Protein AF-A0A022QCI9-F1 (afdb_monomer_lite)

Radius of gyration: 19.62 Å; chains: 1; bounding box: 36×23×54 Å

Structure (mmCIF, N/CA/C/O backbone):
data_AF-A0A022QCI9-F1
#
_entry.id   AF-A0A022QCI9-F1
#
loop_
_atom_site.group_PDB
_atom_site.id
_atom_site.type_symbol
_atom_site.label_atom_id
_atom_site.label_alt_id
_atom_site.label_comp_id
_atom_site.label_asym_id
_atom_site.label_entity_id
_atom_site.label_seq_id
_atom_site.pdbx_PDB_ins_code
_atom_site.Cartn_x
_atom_site.Cartn_y
_atom_site.Cartn_z
_atom_site.occupancy
_atom_site.B_iso_or_equiv
_atom_site.auth_seq_id
_atom_site.auth_comp_id
_atom_site.auth_asym_id
_atom_site.auth_atom_id
_atom_site.pdbx_PDB_model_num
ATOM 1 N N . MET A 1 1 ? 17.125 -14.683 -26.512 1.00 74.81 1 MET A N 1
ATOM 2 C CA . MET A 1 1 ? 16.845 -15.070 -25.111 1.00 74.81 1 MET A CA 1
ATOM 3 C C . MET A 1 1 ? 16.162 -13.889 -24.437 1.00 74.81 1 MET A C 1
ATOM 5 O O . MET A 1 1 ? 16.624 -12.776 -24.643 1.00 74.81 1 MET A O 1
ATOM 9 N N . GLY A 1 2 ? 15.022 -14.098 -23.772 1.00 88.38 2 GLY A N 1
ATOM 10 C CA . GLY A 1 2 ? 14.214 -13.019 -23.179 1.00 88.38 2 GLY A CA 1
ATOM 11 C C . GLY A 1 2 ? 14.805 -12.437 -21.889 1.00 88.38 2 GLY A C 1
ATOM 12 O O . GLY A 1 2 ? 15.823 -12.921 -21.395 1.00 88.38 2 GLY A O 1
ATOM 13 N N . LEU A 1 3 ? 14.164 -11.397 -21.344 1.00 92.62 3 LEU A N 1
ATOM 14 C 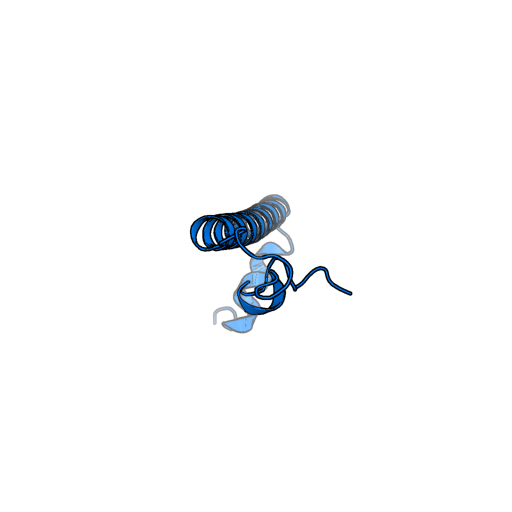CA . LEU A 1 3 ? 14.542 -10.802 -20.057 1.00 92.62 3 LEU A CA 1
ATOM 15 C C . LEU A 1 3 ? 14.386 -11.824 -18.907 1.00 92.62 3 LEU A C 1
ATOM 17 O O . LEU A 1 3 ? 13.389 -12.547 -18.882 1.00 92.62 3 LEU A O 1
ATOM 21 N N . PRO A 1 4 ? 15.316 -11.874 -17.930 1.00 95.81 4 PRO A N 1
ATOM 22 C CA . PRO A 1 4 ? 15.123 -12.628 -16.691 1.00 95.81 4 PRO A CA 1
ATOM 23 C C . PRO A 1 4 ? 13.867 -12.167 -15.932 1.00 95.81 4 PRO A C 1
ATOM 25 O O . PRO A 1 4 ? 13.555 -10.976 -15.930 1.00 95.81 4 PRO A O 1
ATOM 28 N N . TRP A 1 5 ? 13.183 -13.083 -15.237 1.00 96.62 5 TRP A N 1
ATOM 29 C CA . TRP A 1 5 ? 11.887 -12.825 -14.582 1.00 96.62 5 TRP A CA 1
ATOM 30 C C . TRP A 1 5 ? 11.903 -11.638 -13.605 1.00 96.62 5 TRP A C 1
ATOM 32 O O . TRP A 1 5 ? 10.956 -10.866 -13.551 1.00 96.62 5 TRP A O 1
ATOM 42 N N . TYR A 1 6 ? 13.000 -11.432 -12.877 1.00 96.12 6 TYR A N 1
ATOM 43 C CA . TYR A 1 6 ? 13.139 -10.334 -11.915 1.00 96.12 6 TYR A CA 1
ATOM 44 C C . TYR A 1 6 ? 13.421 -8.973 -12.577 1.00 96.12 6 TYR A C 1
ATOM 46 O O . TYR A 1 6 ? 13.436 -7.950 -11.899 1.00 96.12 6 TYR A O 1
ATOM 54 N N . ARG A 1 7 ? 13.661 -8.936 -13.898 1.00 96.31 7 ARG A N 1
ATOM 55 C CA . ARG A 1 7 ? 13.895 -7.702 -14.669 1.00 96.31 7 ARG A CA 1
ATOM 56 C C . ARG A 1 7 ? 12.704 -7.286 -15.523 1.00 96.31 7 ARG A C 1
ATOM 58 O O . ARG A 1 7 ? 12.809 -6.302 -16.240 1.00 96.31 7 ARG A O 1
ATOM 65 N N . VAL A 1 8 ? 11.570 -7.981 -15.467 1.00 96.38 8 VAL A N 1
ATOM 66 C CA . VAL A 1 8 ? 10.438 -7.689 -16.366 1.00 96.38 8 VAL A CA 1
ATOM 67 C C . VAL A 1 8 ? 9.929 -6.250 -16.255 1.00 96.38 8 VAL A C 1
ATOM 69 O O . VAL A 1 8 ? 9.484 -5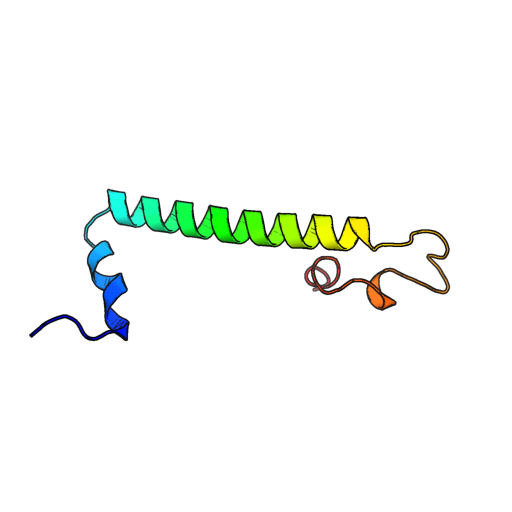.695 -17.250 1.00 96.38 8 VAL A O 1
ATOM 72 N N . HIS A 1 9 ? 10.073 -5.598 -15.098 1.00 96.25 9 HIS A N 1
ATOM 73 C CA . HIS A 1 9 ? 9.682 -4.197 -14.927 1.00 96.25 9 HIS A CA 1
ATOM 74 C C . HIS A 1 9 ? 10.658 -3.190 -15.549 1.00 96.25 9 HIS A C 1
ATOM 76 O O . HIS A 1 9 ? 10.297 -2.032 -15.710 1.00 96.25 9 HIS A O 1
ATOM 82 N N . THR A 1 10 ? 11.867 -3.574 -15.974 1.00 96.38 10 THR A N 1
ATOM 83 C CA . THR A 1 10 ? 12.791 -2.604 -16.595 1.00 96.38 10 THR A CA 1
ATOM 84 C C . THR A 1 10 ? 12.298 -2.109 -17.955 1.00 96.38 10 THR A C 1
ATOM 86 O O . THR A 1 10 ? 12.782 -1.094 -18.444 1.00 96.38 10 THR A O 1
ATOM 89 N N . VAL A 1 11 ? 11.328 -2.800 -18.565 1.00 95.62 11 VAL A N 1
ATOM 90 C CA . VAL A 1 11 ? 10.733 -2.417 -19.857 1.00 95.62 11 VAL A CA 1
ATOM 91 C C . VAL A 1 11 ? 10.064 -1.046 -19.823 1.00 95.62 11 VAL A C 1
ATOM 93 O O . VAL A 1 11 ? 9.946 -0.413 -20.864 1.00 95.62 11 VAL A O 1
ATOM 96 N N . VAL A 1 12 ? 9.645 -0.579 -18.643 1.00 97.19 12 VAL A N 1
ATOM 97 C CA . VAL A 1 12 ? 8.917 0.684 -18.509 1.00 97.19 12 VAL A CA 1
ATOM 98 C C . VAL A 1 12 ? 9.829 1.903 -18.317 1.00 97.19 12 VAL A C 1
ATOM 100 O O . VAL A 1 12 ? 9.378 3.037 -18.406 1.00 97.19 12 VAL A O 1
ATOM 103 N N . LEU A 1 13 ? 11.131 1.702 -18.093 1.00 96.69 13 LEU A N 1
ATOM 104 C CA . LEU A 1 13 ? 12.040 2.788 -17.697 1.00 96.69 13 LEU A CA 1
ATOM 105 C C . LEU A 1 13 ? 12.230 3.880 -18.760 1.00 96.69 13 LEU A C 1
ATOM 107 O O . LEU A 1 13 ? 12.523 5.014 -18.404 1.00 96.69 13 LEU A O 1
ATOM 111 N N . ASN A 1 14 ? 12.068 3.549 -20.043 1.00 96.75 14 ASN A N 1
ATOM 112 C CA . ASN A 1 14 ? 12.202 4.499 -21.156 1.00 96.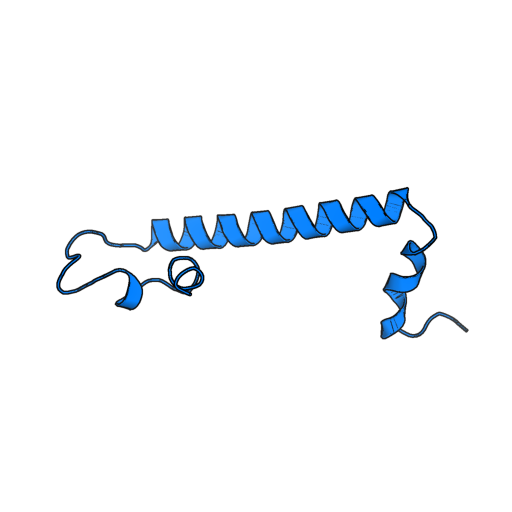75 14 ASN A CA 1
ATOM 113 C C . ASN A 1 14 ? 10.860 4.803 -21.847 1.00 96.75 14 ASN A C 1
ATOM 115 O O . ASN A 1 14 ? 10.853 5.374 -22.933 1.00 96.75 14 ASN A O 1
ATOM 119 N N . ASP A 1 15 ? 9.736 4.406 -21.243 1.00 97.50 15 ASP A N 1
ATOM 120 C CA . ASP A 1 15 ? 8.384 4.651 -21.753 1.00 97.50 15 ASP A CA 1
ATOM 121 C C . ASP A 1 15 ? 7.600 5.462 -20.699 1.00 97.50 15 ASP A C 1
ATOM 123 O O . ASP A 1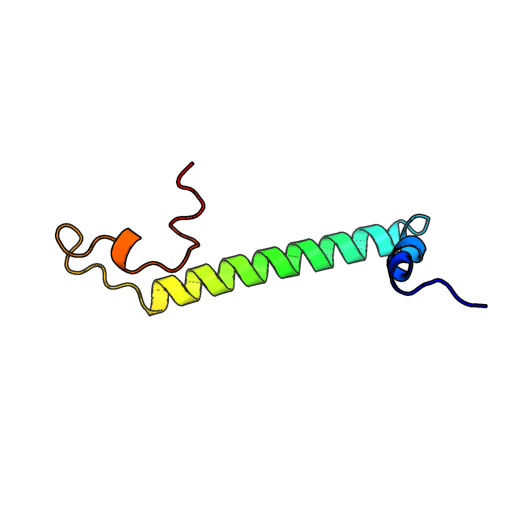 15 ? 7.039 4.878 -19.764 1.00 97.50 15 ASP A O 1
ATOM 127 N N . PRO A 1 16 ? 7.612 6.809 -20.784 1.00 96.56 16 PRO A N 1
ATOM 128 C CA . PRO A 1 16 ? 7.073 7.679 -19.738 1.00 96.56 16 PRO A CA 1
ATOM 129 C C . PRO A 1 16 ? 5.564 7.502 -19.530 1.00 96.56 16 PRO A C 1
ATOM 131 O O . PRO A 1 16 ? 5.094 7.574 -18.393 1.00 96.56 16 PRO A O 1
ATOM 134 N N . ASP A 1 17 ? 4.814 7.197 -20.589 1.00 98.19 17 ASP A N 1
ATOM 135 C CA . ASP A 1 17 ? 3.363 7.002 -20.518 1.00 98.19 17 ASP A CA 1
ATOM 136 C C . ASP A 1 17 ? 3.026 5.739 -19.724 1.00 98.19 17 ASP A C 1
ATOM 138 O O . ASP A 1 17 ? 2.179 5.736 -18.819 1.00 98.19 17 ASP A O 1
ATOM 142 N N . ARG A 1 18 ? 3.741 4.645 -20.014 1.00 97.62 18 ARG A N 1
ATOM 143 C CA . ARG A 1 18 ? 3.593 3.405 -19.249 1.00 97.62 18 ARG A CA 1
ATOM 144 C C . ARG A 1 18 ? 4.105 3.569 -17.830 1.00 97.62 18 ARG A C 1
ATOM 146 O O . ARG A 1 18 ? 3.470 3.050 -16.917 1.00 97.62 18 ARG A O 1
ATOM 153 N N . PHE A 1 19 ? 5.201 4.299 -17.628 1.00 97.62 19 PHE A N 1
ATOM 154 C CA . PHE A 1 19 ? 5.756 4.536 -16.297 1.00 97.62 19 PHE A CA 1
ATOM 155 C C . PHE A 1 19 ? 4.741 5.247 -15.416 1.00 97.62 19 PHE A C 1
ATOM 157 O O . PHE A 1 19 ? 4.455 4.791 -14.310 1.00 97.62 19 PHE A O 1
ATOM 164 N N . PHE A 1 20 ? 4.115 6.296 -15.938 1.00 97.81 20 PHE A N 1
ATOM 165 C CA . PHE A 1 20 ? 3.056 6.997 -15.233 1.00 97.81 20 PHE A CA 1
ATOM 166 C C . PHE A 1 20 ? 1.834 6.103 -14.979 1.00 97.81 20 PHE A C 1
ATOM 168 O O . PHE A 1 20 ? 1.294 6.085 -13.873 1.00 97.81 20 PHE A O 1
ATOM 175 N N . SER A 1 21 ? 1.452 5.278 -15.956 1.00 98.12 21 SER A N 1
ATOM 176 C CA . SER A 1 21 ? 0.340 4.332 -15.807 1.00 98.12 21 SER A CA 1
ATOM 177 C C . SER A 1 21 ? 0.565 3.319 -14.678 1.00 98.12 21 SER A C 1
ATOM 179 O O . SER A 1 21 ? -0.357 3.071 -13.900 1.00 98.12 21 SER A O 1
ATOM 181 N N . VAL A 1 22 ? 1.777 2.754 -14.532 1.00 97.81 22 VAL A N 1
ATOM 182 C CA . VAL A 1 22 ? 2.052 1.820 -13.419 1.00 97.81 22 VAL A CA 1
ATOM 183 C C . VAL A 1 22 ? 2.055 2.532 -12.072 1.00 97.81 22 VAL A C 1
ATOM 185 O O . VAL A 1 22 ? 1.645 1.940 -11.078 1.00 97.81 22 VAL A O 1
ATOM 188 N N . HIS A 1 23 ? 2.480 3.799 -12.034 1.00 98.06 23 HIS A N 1
ATOM 189 C CA . HIS A 1 23 ? 2.433 4.603 -10.814 1.00 98.06 23 HIS A CA 1
ATOM 190 C C . HIS A 1 23 ? 0.992 4.865 -10.393 1.00 98.06 23 HIS A C 1
ATOM 192 O O . HIS A 1 23 ? 0.658 4.636 -9.235 1.00 98.06 23 HIS A O 1
ATOM 198 N N . ILE A 1 24 ? 0.117 5.251 -11.327 1.00 98.38 24 ILE A N 1
ATOM 199 C CA . ILE A 1 24 ? -1.315 5.386 -11.040 1.00 98.38 24 ILE A CA 1
ATOM 200 C C . ILE A 1 24 ? -1.887 4.049 -10.567 1.00 98.38 24 ILE A C 1
ATOM 202 O O . ILE A 1 24 ? -2.542 4.005 -9.529 1.00 98.38 24 ILE A O 1
ATOM 206 N N . MET A 1 25 ? -1.615 2.949 -11.274 1.00 98.38 25 MET A N 1
ATOM 207 C CA . MET A 1 25 ? -2.087 1.617 -10.886 1.00 98.38 25 MET A CA 1
ATOM 208 C C . MET A 1 25 ? -1.643 1.254 -9.463 1.00 98.38 25 MET A C 1
ATOM 210 O O . MET A 1 25 ? -2.477 0.885 -8.639 1.00 98.38 25 MET A O 1
ATOM 214 N N . HIS A 1 26 ? -0.371 1.459 -9.130 1.00 97.94 26 HIS A N 1
ATOM 215 C CA . HIS A 1 26 ? 0.148 1.220 -7.788 1.00 97.94 26 HIS A CA 1
ATOM 216 C C . HIS A 1 26 ? -0.524 2.119 -6.738 1.00 97.94 26 HIS A C 1
ATOM 218 O O . HIS A 1 26 ? -0.986 1.623 -5.712 1.00 97.94 26 HIS A O 1
ATOM 224 N N . THR A 1 27 ? -0.640 3.425 -6.994 1.00 98.12 27 THR A N 1
ATOM 225 C CA . THR A 1 27 ? -1.296 4.368 -6.075 1.00 98.12 27 THR A CA 1
ATOM 226 C C . THR A 1 27 ? -2.757 4.002 -5.841 1.00 98.12 27 THR A C 1
ATOM 228 O O . THR A 1 27 ? -3.205 3.999 -4.696 1.00 98.12 27 THR A O 1
ATOM 231 N N . THR A 1 28 ? -3.496 3.643 -6.894 1.00 98.38 28 THR A N 1
ATOM 232 C CA . THR A 1 28 ? -4.891 3.201 -6.760 1.00 98.38 28 THR A CA 1
ATOM 233 C C . THR A 1 28 ? -4.998 1.900 -5.972 1.00 98.38 28 THR A C 1
ATOM 235 O O . THR A 1 28 ? -5.850 1.807 -5.097 1.00 98.38 28 THR A O 1
ATOM 238 N N . LEU A 1 29 ? -4.102 0.933 -6.197 1.00 98.25 29 LEU A N 1
ATOM 239 C CA . LEU A 1 29 ? -4.085 -0.325 -5.452 1.00 98.25 29 LEU A CA 1
ATOM 240 C C . LEU A 1 29 ? -3.851 -0.089 -3.956 1.00 98.25 29 LEU A C 1
ATOM 242 O O . LEU A 1 29 ? -4.590 -0.621 -3.128 1.00 98.25 29 LEU A O 1
ATOM 246 N N . VAL A 1 30 ? -2.862 0.738 -3.611 1.00 97.88 30 VAL A N 1
ATOM 247 C CA . VAL A 1 30 ? -2.562 1.079 -2.214 1.00 97.88 30 VAL A CA 1
ATOM 248 C C . VAL A 1 30 ? -3.723 1.846 -1.578 1.00 97.88 30 VAL A C 1
ATOM 250 O O . VAL A 1 30 ? -4.122 1.521 -0.461 1.00 97.88 30 VAL A O 1
ATOM 253 N N . ALA A 1 31 ? -4.317 2.811 -2.287 1.00 97.19 31 ALA A N 1
ATOM 254 C CA . ALA A 1 31 ? -5.470 3.564 -1.792 1.00 97.19 31 ALA A CA 1
ATOM 255 C C . ALA A 1 31 ? -6.700 2.664 -1.573 1.00 97.19 31 ALA A C 1
ATOM 257 O O . ALA A 1 31 ? -7.362 2.757 -0.539 1.00 97.19 31 ALA A O 1
ATOM 258 N N . CYS A 1 32 ? -6.983 1.754 -2.510 1.00 97.25 32 CYS A N 1
ATOM 259 C CA . CYS A 1 32 ? -8.065 0.779 -2.389 1.00 97.25 32 CYS A CA 1
ATOM 260 C C . CYS A 1 32 ? -7.838 -0.176 -1.222 1.00 97.25 32 CYS A C 1
ATOM 262 O O . CYS A 1 32 ? -8.777 -0.459 -0.480 1.00 97.25 32 CYS A O 1
ATOM 264 N N . TRP A 1 33 ? -6.609 -0.656 -1.034 1.00 96.81 33 TRP A N 1
ATOM 265 C CA . TRP A 1 33 ? -6.270 -1.501 0.103 1.00 96.81 33 TRP A CA 1
ATOM 266 C C . TRP 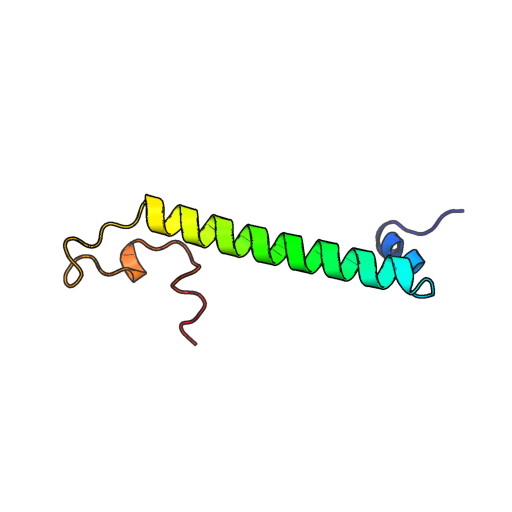A 1 33 ? -6.470 -0.758 1.428 1.00 96.81 33 TRP A C 1
ATOM 268 O O . TRP A 1 33 ? -7.186 -1.256 2.293 1.00 96.81 33 TRP A O 1
ATOM 278 N N . ALA A 1 34 ? -5.933 0.459 1.558 1.00 95.12 34 ALA A N 1
ATOM 279 C CA . ALA A 1 34 ? -6.075 1.267 2.769 1.00 95.12 34 ALA A CA 1
ATOM 280 C C . ALA A 1 34 ? -7.549 1.567 3.087 1.00 95.12 34 ALA A C 1
ATOM 282 O O . ALA A 1 34 ? -7.984 1.418 4.227 1.00 95.12 34 ALA A O 1
ATOM 283 N N . SER A 1 35 ? -8.343 1.920 2.070 1.00 95.44 35 SER A N 1
ATOM 284 C CA . SER A 1 35 ? -9.781 2.152 2.227 1.00 95.44 35 SER A CA 1
ATOM 285 C C . SER A 1 35 ? -10.534 0.876 2.606 1.00 95.44 35 SER A C 1
ATOM 287 O O . SER A 1 35 ? -11.395 0.922 3.479 1.00 95.44 35 SER A O 1
ATOM 289 N N . SER A 1 36 ? -10.194 -0.265 2.004 1.00 95.19 36 SER A N 1
ATOM 290 C CA . SER A 1 36 ? -10.824 -1.549 2.330 1.00 95.19 36 SER A CA 1
ATOM 291 C C . SER A 1 36 ? -10.507 -1.981 3.759 1.00 95.19 36 SER A C 1
ATOM 293 O O . SER A 1 36 ? -11.403 -2.440 4.459 1.00 95.19 36 SER A O 1
ATOM 295 N N . MET A 1 37 ? -9.263 -1.791 4.208 1.00 94.19 37 MET A N 1
ATOM 296 C CA . MET A 1 37 ? -8.872 -2.048 5.596 1.00 94.19 37 MET A CA 1
ATOM 297 C C . MET A 1 37 ? -9.626 -1.126 6.560 1.00 94.19 37 MET A C 1
ATOM 299 O O . MET A 1 37 ? -10.211 -1.611 7.521 1.00 94.19 37 MET A O 1
ATOM 303 N N . ALA A 1 38 ? -9.717 0.175 6.265 1.00 90.25 38 ALA A N 1
ATOM 304 C CA . ALA A 1 38 ? -10.465 1.117 7.098 1.00 90.25 38 ALA A CA 1
ATOM 305 C C . ALA A 1 38 ? -11.968 0.784 7.182 1.00 90.25 38 ALA A C 1
ATOM 307 O O . ALA A 1 38 ? -12.557 0.849 8.259 1.00 90.25 38 ALA A O 1
ATOM 308 N N . LEU A 1 39 ? -12.593 0.399 6.062 1.00 93.69 39 LEU A N 1
ATOM 309 C CA . LEU A 1 39 ? -13.998 -0.021 6.038 1.00 93.69 39 LEU A CA 1
ATOM 310 C C . LEU A 1 39 ? -14.217 -1.338 6.785 1.00 93.69 39 LEU A C 1
ATOM 312 O O . LEU A 1 39 ? -15.215 -1.478 7.488 1.00 93.69 39 LEU A O 1
ATOM 316 N N . TYR A 1 40 ? -13.293 -2.289 6.644 1.00 91.81 40 TYR A N 1
ATOM 317 C CA . TYR A 1 40 ? -13.334 -3.545 7.383 1.00 91.81 40 TYR A CA 1
ATOM 318 C C . TYR A 1 40 ? -13.262 -3.298 8.891 1.00 91.81 40 TYR A C 1
ATOM 320 O O . TYR A 1 40 ? -14.102 -3.809 9.626 1.00 91.81 40 TYR A O 1
ATOM 328 N N . GLU A 1 41 ? -12.319 -2.467 9.342 1.00 89.00 41 GLU A N 1
ATOM 329 C CA . GLU A 1 41 ? -12.207 -2.097 10.753 1.00 89.00 41 GLU A CA 1
ATOM 330 C C . GLU A 1 41 ? -13.469 -1.416 11.267 1.00 89.00 41 GLU A C 1
ATOM 332 O O . GLU A 1 41 ? -13.978 -1.807 12.310 1.00 89.00 41 GLU A O 1
ATOM 337 N N . LEU A 1 42 ? -14.020 -0.455 10.521 1.00 87.56 42 LEU A N 1
ATOM 338 C CA . LEU A 1 42 ? -15.256 0.219 10.912 1.00 87.56 42 LEU A CA 1
ATOM 339 C C . LEU A 1 42 ? -16.435 -0.756 11.048 1.00 87.56 42 LEU A C 1
ATOM 341 O O . LEU A 1 42 ? -17.270 -0.581 11.929 1.00 87.56 42 LEU A O 1
ATOM 345 N N . ALA A 1 43 ? -16.510 -1.775 10.189 1.00 90.81 43 ALA A N 1
ATOM 346 C CA . ALA A 1 43 ? -17.593 -2.754 10.216 1.00 90.81 43 ALA A CA 1
ATOM 347 C C . ALA A 1 43 ? -17.549 -3.686 11.440 1.00 90.81 43 ALA A C 1
ATOM 349 O O . ALA A 1 43 ? -18.593 -4.199 11.839 1.00 90.81 43 ALA A O 1
ATOM 350 N N . VAL A 1 44 ? -16.366 -3.920 12.018 1.00 86.94 44 VAL A N 1
ATOM 351 C CA . VAL A 1 44 ? -16.180 -4.810 13.181 1.00 86.94 44 VAL A CA 1
ATOM 352 C C . VAL A 1 44 ? -15.926 -4.057 14.489 1.00 86.94 44 VAL A C 1
ATOM 354 O O . VAL A 1 44 ? -15.910 -4.676 15.550 1.00 86.94 44 VAL A O 1
ATOM 357 N N . PHE A 1 45 ? -15.705 -2.744 14.428 1.00 83.94 45 PHE A N 1
ATOM 358 C CA . PHE A 1 45 ? -15.370 -1.922 15.584 1.00 83.94 45 PHE A CA 1
ATOM 359 C C . PHE A 1 45 ? -16.586 -1.686 16.491 1.00 83.94 45 PHE A C 1
ATOM 361 O O . PHE A 1 45 ? -17.597 -1.135 16.053 1.00 83.94 45 PHE A O 1
ATOM 368 N N . ASP A 1 46 ? -16.456 -2.053 17.770 1.00 86.19 46 ASP A N 1
ATOM 369 C CA . ASP A 1 46 ? -17.424 -1.739 18.824 1.00 86.19 46 ASP A CA 1
ATOM 370 C C . ASP A 1 46 ? -16.943 -0.533 19.657 1.00 86.19 46 ASP A C 1
ATOM 372 O O . ASP A 1 46 ? -15.938 -0.633 20.362 1.00 86.19 46 ASP A O 1
ATOM 376 N N . PRO A 1 47 ? -17.633 0.622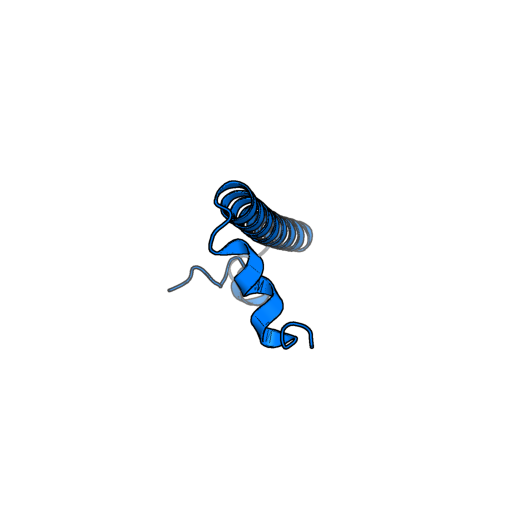 19.602 1.00 85.56 47 PRO A N 1
ATOM 377 C CA . PRO A 1 47 ? -17.272 1.794 20.393 1.00 85.56 47 PRO A CA 1
ATOM 378 C C . PRO A 1 47 ? -17.855 1.794 21.821 1.00 85.56 47 PRO A C 1
ATOM 380 O O . PRO A 1 47 ? -17.729 2.807 22.511 1.00 85.56 47 PRO A O 1
ATOM 383 N N . SER A 1 48 ? -18.538 0.728 22.257 1.00 89.31 48 SER A N 1
ATOM 384 C CA . SER A 1 48 ? -19.380 0.747 23.465 1.00 89.31 48 SER A CA 1
ATOM 385 C C . SER A 1 48 ? -18.613 0.896 24.787 1.00 89.31 48 SER A C 1
ATOM 387 O O . SER A 1 48 ? -19.144 1.513 25.711 1.00 89.31 48 SER A O 1
ATOM 389 N N . ASP A 1 49 ? -17.381 0.383 24.899 1.00 86.69 49 ASP A N 1
ATOM 390 C CA . ASP A 1 49 ? -16.559 0.500 26.118 1.00 86.69 49 ASP A CA 1
ATOM 391 C C . ASP A 1 49 ? -15.115 0.941 25.811 1.00 86.69 49 ASP A C 1
ATOM 393 O O . ASP A 1 49 ? -14.187 0.136 25.805 1.00 86.69 49 ASP A O 1
ATOM 397 N N . PRO A 1 50 ? -14.869 2.244 25.601 1.00 81.56 50 PRO A N 1
ATOM 398 C CA . PRO A 1 50 ? -13.543 2.739 25.237 1.00 81.56 50 PRO A CA 1
ATOM 399 C C . PRO A 1 50 ? -12.508 2.682 26.377 1.00 81.56 50 PRO A C 1
ATOM 401 O O . PRO A 1 50 ? -11.334 2.969 26.134 1.00 81.56 50 PRO A O 1
ATOM 404 N N . VAL A 1 51 ? -12.913 2.366 27.616 1.00 84.81 51 VAL A N 1
ATOM 405 C CA . VAL A 1 51 ? -12.016 2.320 28.786 1.00 84.81 51 VAL A CA 1
ATOM 406 C C . VAL A 1 51 ? -11.485 0.907 29.001 1.00 84.81 51 VAL A C 1
ATOM 408 O O . VAL A 1 51 ? -10.276 0.732 29.171 1.00 84.81 51 VAL A O 1
ATOM 411 N N . LEU A 1 52 ? -12.370 -0.096 28.995 1.00 85.81 52 LEU A N 1
ATOM 412 C CA . LEU A 1 52 ? -11.989 -1.497 29.196 1.00 85.81 52 LEU A CA 1
ATOM 413 C C . LEU A 1 52 ? -11.720 -2.223 27.877 1.00 85.81 52 LEU A C 1
ATOM 415 O O . LEU A 1 52 ? -10.924 -3.168 27.866 1.00 85.81 52 LEU A O 1
ATOM 419 N N . ASP A 1 53 ? -12.306 -1.735 26.783 1.00 83.75 53 ASP A N 1
ATOM 420 C CA . ASP A 1 53 ? -12.138 -2.273 25.440 1.00 83.75 53 ASP A CA 1
ATOM 421 C C . ASP A 1 53 ? -11.722 -1.224 24.382 1.00 83.75 53 ASP A C 1
ATOM 423 O O . ASP A 1 53 ? -12.435 -0.912 23.425 1.00 83.75 53 ASP A O 1
ATOM 427 N N . PRO A 1 54 ? -10.539 -0.611 24.548 1.00 80.31 54 PRO A N 1
ATOM 428 C CA . PRO A 1 54 ? -10.054 0.399 23.622 1.00 80.31 54 PRO A CA 1
ATOM 429 C C . PRO A 1 54 ? -9.623 -0.198 22.276 1.00 80.31 54 PRO A C 1
ATOM 431 O O . PRO A 1 54 ? -9.108 -1.310 22.187 1.00 80.31 54 PRO A O 1
ATOM 434 N N . MET A 1 55 ? -9.681 0.636 21.235 1.00 79.69 55 MET A N 1
ATOM 435 C CA . MET A 1 55 ? -9.375 0.296 19.839 1.00 79.69 55 MET A CA 1
ATOM 436 C C . MET A 1 55 ? -8.091 -0.525 19.627 1.00 79.69 55 MET A C 1
ATOM 438 O O . MET A 1 55 ? -8.070 -1.389 18.768 1.00 79.69 55 MET A O 1
ATOM 442 N N . TRP A 1 56 ? -7.027 -0.330 20.409 1.00 79.62 56 TRP A N 1
ATOM 443 C CA . TRP A 1 56 ? -5.770 -1.085 20.266 1.00 79.62 56 TRP A CA 1
ATOM 444 C C . TRP A 1 56 ? -5.834 -2.544 20.753 1.00 79.62 56 TRP A C 1
ATOM 446 O O . TRP A 1 56 ? -4.890 -3.296 20.517 1.00 79.62 56 TRP A O 1
ATOM 456 N N . ARG A 1 57 ? -6.908 -2.956 21.440 1.00 80.81 57 ARG A N 1
ATOM 457 C CA . ARG A 1 57 ? -7.154 -4.362 21.797 1.00 80.81 57 ARG A CA 1
ATOM 458 C C . ARG A 1 57 ? -7.825 -5.144 20.674 1.00 80.81 57 ARG A C 1
ATOM 460 O O . ARG A 1 57 ? -7.614 -6.350 20.593 1.00 80.81 57 ARG A O 1
ATOM 467 N N . HIS A 1 58 ? -8.589 -4.462 19.818 1.00 67.19 58 HIS A N 1
ATOM 468 C CA . HIS A 1 58 ? -9.456 -5.084 18.813 1.00 67.19 58 HIS A CA 1
ATOM 469 C C . HIS A 1 58 ? -9.214 -4.628 17.367 1.00 67.19 58 HIS A C 1
ATOM 471 O O . HIS A 1 58 ? -9.671 -5.309 16.454 1.00 67.19 58 HIS A O 1
ATOM 477 N N . SER A 1 59 ? -8.502 -3.523 17.122 1.00 64.75 59 SER A N 1
ATOM 478 C CA . SER A 1 59 ? -8.233 -3.011 15.772 1.00 64.75 59 SER A CA 1
ATOM 479 C C . SER A 1 59 ? -7.094 -3.791 15.103 1.00 64.75 59 SER A C 1
ATOM 481 O O . SER A 1 59 ? -5.967 -3.808 15.605 1.00 64.75 59 SER A O 1
ATOM 483 N N . PRO A 1 60 ? -7.355 -4.410 13.943 1.00 64.75 60 PRO A N 1
ATOM 484 C CA . PRO A 1 60 ? -6.329 -5.001 13.106 1.00 64.75 60 PRO A CA 1
ATOM 485 C C . PRO A 1 60 ? -5.641 -3.931 12.239 1.00 64.75 60 PRO A C 1
ATOM 487 O O . PRO A 1 60 ? -6.001 -3.723 11.092 1.00 64.75 60 PRO A O 1
ATOM 490 N N . PHE A 1 61 ? -4.555 -3.356 12.758 1.00 62.62 61 PHE A N 1
ATOM 491 C CA . PHE A 1 61 ? -3.498 -2.627 12.032 1.00 62.62 61 PHE A CA 1
ATOM 492 C C . PHE A 1 61 ? -3.721 -1.171 11.574 1.00 62.62 61 PHE A C 1
ATOM 494 O O . PHE A 1 61 ? -2.839 -0.367 11.865 1.00 62.62 61 PHE A O 1
ATOM 501 N N . ALA A 1 62 ? -4.776 -0.758 10.866 1.00 60.91 62 ALA A N 1
ATOM 502 C CA . ALA A 1 62 ? -4.795 0.571 10.221 1.00 60.91 62 ALA A CA 1
ATOM 503 C C . ALA A 1 62 ? -4.867 1.733 11.226 1.00 60.91 62 ALA A C 1
ATOM 505 O O . ALA A 1 62 ? -4.133 2.710 11.085 1.00 60.91 62 ALA A O 1
ATOM 506 N N . ASN A 1 63 ? -5.666 1.612 12.290 1.00 55.50 63 ASN A N 1
ATOM 507 C CA . ASN A 1 63 ? -5.685 2.606 13.374 1.00 55.50 63 ASN A CA 1
ATOM 508 C C . ASN A 1 63 ? -4.486 2.496 14.340 1.00 55.50 63 ASN A C 1
ATOM 510 O O . ASN A 1 63 ? -4.293 3.359 15.204 1.00 55.50 63 ASN A O 1
ATOM 514 N N . GLN A 1 64 ? -3.670 1.446 14.206 1.00 55.50 64 GLN A N 1
ATOM 515 C CA . GLN A 1 64 ? -2.462 1.231 15.004 1.00 55.50 64 GLN A CA 1
ATOM 516 C C . GLN A 1 64 ? -1.186 1.675 14.267 1.00 55.50 64 GLN A C 1
ATOM 518 O O . GLN A 1 64 ? -0.264 2.168 14.907 1.00 55.50 64 GLN A O 1
ATOM 523 N N . ALA A 1 65 ? -1.152 1.575 12.934 1.00 54.00 65 ALA A N 1
ATOM 524 C CA . ALA A 1 65 ? 0.012 1.855 12.088 1.00 54.00 65 ALA A CA 1
ATOM 525 C C . ALA A 1 65 ? 0.415 3.342 12.010 1.00 54.00 65 ALA A C 1
ATOM 527 O O . ALA A 1 65 ? 1.507 3.645 11.545 1.00 54.00 65 ALA A O 1
ATOM 528 N N . PHE A 1 66 ? -0.432 4.264 12.479 1.00 50.41 66 PHE A N 1
ATOM 529 C CA . PHE A 1 66 ? -0.132 5.703 12.573 1.00 50.41 66 PHE A CA 1
ATOM 530 C C . PHE A 1 66 ? 0.235 6.156 13.997 1.00 50.41 66 PHE A C 1
ATOM 532 O O . PHE A 1 66 ? 0.215 7.350 14.293 1.00 50.41 66 PHE A O 1
ATOM 539 N N . ARG A 1 67 ? 0.529 5.213 14.903 1.00 44.97 67 ARG A N 1
ATOM 540 C CA . ARG A 1 67 ? 1.053 5.493 16.247 1.00 44.97 67 ARG A CA 1
ATOM 541 C C . ARG A 1 67 ? 2.578 5.371 16.285 1.00 44.97 67 ARG A C 1
ATOM 543 O O . ARG A 1 67 ? 3.093 4.592 17.077 1.00 44.97 67 ARG A O 1
ATOM 550 N N . GLU A 1 68 ? 3.271 6.144 15.457 1.00 51.16 68 GLU A N 1
ATOM 551 C CA . GLU A 1 68 ? 4.688 6.511 15.628 1.00 51.16 68 GLU A CA 1
ATOM 552 C C . GLU A 1 68 ? 4.896 7.962 15.187 1.00 51.16 68 GLU A C 1
ATOM 554 O O . GLU A 1 68 ? 4.391 8.323 14.097 1.00 51.16 68 GLU A O 1
#

Secondary structure (DSSP, 8-state):
----GGGGGGGGTT-HHHHHHHHHHHHHHHHHHHHHHHHHHHHH---S-TTTS-HHHH--STTTTT--

pLDDT: mean 86.82, std 14.4, range [44.97, 98.38]

Organism: Erythranthe guttata (NCBI:txid4155)

InterPro domains:
  IPR000932 Photosystem antenna protein-like [PF00421] (1-58)
  IPR036001 Photosystem antenna protein-like superfamily [SSF161077] (2-58)

Foldseek 3Di:
DDDDPVCPVVVCVPPVVVVVVVVVVVVVVVVVVLVVLVVVQVVPDDPPDCPVDNCVVPRDPNVVVPPD

Sequence (68 aa):
MGLPWYRVHTVVLNDPDRFFSVHIMHTTLVACWASSMALYELAVFDPSDPVLDPMWRHSPFANQAFRE